Protein AF-A0A497BT08-F1 (afdb_monomer)

Foldseek 3Di:
DPVVLVCLQCVLVVQLVCCCPVVVDDNVVSVVVSLVSNLVSCCPPVVHPNVVSVVVVVVVVVVCVVVVVLQVVLVVVVVVCVVVCVVVVVLVVLCVPPVPDPVVSVCCVPVVVLVVSVVVSRHSVND

Mean predicted aligned error: 7.65 Å

Secondary structure (DSSP, 8-state):
--HHHHHHHHHHHHHHHHHHHTS---HHHHHHHHHHHHHHHHHHTS---HHHHHHHHHHHHHHHHHHHHHHHHHHHHHHHHHHTTHHHHHHHHHHTSSTT-HHHHHHIIIIIHHHHHHHTT--GGG-

Sequence (127 aa):
MNWIAVLLALLPVIVIFSLLVLRRTAADVAGAVGWVVALVVAWLYFKTPLSVALRASLSGVMASLPIALVVATSILQVTVMLETGAIARVVALIKSVAPEDRVVQILLINVGVGTLLTALGAVPVSI

Radius of gyration: 21.38 Å; Cα contacts (8 Å, |Δi|>4): 74; chains: 1; bounding box: 54×24×56 Å

Nearest PDB structures (foldseek):
  5az7-assembly1_A  TM=4.662E-01  e=9.537E+00  Escherichia coli K-12

Solvent-accessible surface area (backbone atoms only — not compar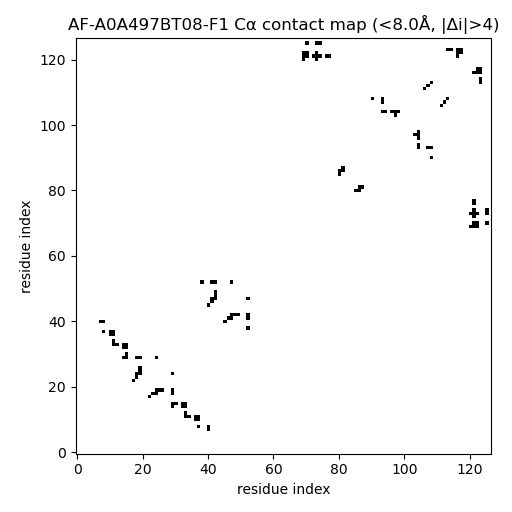able to full-atom values): 6981 Å² total; per-residue (Å²): 131,66,65,66,59,55,53,58,70,45,41,30,58,53,49,27,50,46,32,46,70,75,64,62,45,58,67,70,58,28,50,53,52,21,50,53,47,43,53,52,46,38,40,73,74,67,62,44,55,67,70,56,56,51,51,50,50,51,50,49,54,62,68,44,45,63,58,55,48,44,50,55,52,19,52,52,50,52,50,53,32,55,78,71,45,48,53,59,51,52,53,56,57,51,59,69,47,61,76,87,40,67,67,61,38,52,44,44,53,58,52,47,45,45,52,51,39,41,75,74,56,27,52,66,91,79,110

Structure (mmCIF, N/CA/C/O backbone):
data_AF-A0A497BT08-F1
#
_entry.id   AF-A0A497BT08-F1
#
loop_
_atom_site.group_PDB
_atom_site.id
_atom_site.type_symbol
_atom_site.label_atom_id
_atom_site.label_alt_id
_atom_site.label_comp_id
_atom_site.label_asym_id
_atom_site.label_entity_id
_atom_site.label_seq_id
_atom_site.pdbx_PDB_ins_code
_atom_site.Cartn_x
_atom_site.Cartn_y
_atom_site.Cartn_z
_atom_site.occupancy
_atom_site.B_iso_or_equiv
_atom_site.auth_seq_id
_atom_site.auth_comp_id
_atom_site.auth_asym_id
_atom_site.auth_atom_id
_atom_site.pdbx_PDB_model_num
ATOM 1 N N . MET A 1 1 ? 4.699 16.345 -29.099 1.00 59.19 1 MET A N 1
ATOM 2 C CA . MET A 1 1 ? 4.472 15.484 -27.918 1.00 59.19 1 MET A CA 1
ATOM 3 C C . MET A 1 1 ? 4.095 14.098 -28.427 1.00 59.19 1 MET A C 1
ATOM 5 O O . MET A 1 1 ? 3.116 14.001 -29.154 1.00 59.19 1 MET A O 1
ATOM 9 N N . ASN A 1 2 ? 4.870 13.049 -28.140 1.00 79.50 2 ASN A N 1
ATOM 10 C CA . ASN A 1 2 ? 4.530 11.700 -28.608 1.00 79.50 2 ASN A CA 1
ATOM 11 C C . ASN A 1 2 ? 3.428 11.113 -27.720 1.00 79.50 2 ASN A C 1
ATOM 13 O O . ASN A 1 2 ? 3.711 10.609 -26.637 1.00 79.50 2 ASN A O 1
ATOM 17 N N . TRP A 1 3 ? 2.180 11.163 -28.185 1.00 82.69 3 TRP A N 1
ATOM 18 C CA . TRP A 1 3 ? 1.002 10.644 -27.475 1.00 82.69 3 TRP A CA 1
ATOM 19 C C . TRP A 1 3 ? 1.145 9.176 -27.037 1.00 82.69 3 TRP A C 1
ATOM 21 O O . TRP A 1 3 ? 0.684 8.796 -25.965 1.00 82.69 3 TRP A O 1
ATOM 31 N N . ILE A 1 4 ? 1.877 8.371 -27.812 1.00 82.31 4 ILE A N 1
ATOM 32 C CA . ILE A 1 4 ? 2.208 6.975 -27.487 1.00 82.31 4 ILE A CA 1
ATOM 33 C C . ILE A 1 4 ? 3.069 6.868 -26.221 1.00 82.31 4 ILE A C 1
ATOM 35 O O . ILE A 1 4 ? 2.835 5.993 -25.395 1.00 82.31 4 ILE A O 1
ATOM 39 N N . ALA A 1 5 ? 4.022 7.782 -26.014 1.00 81.88 5 ALA A N 1
ATOM 40 C CA . ALA A 1 5 ? 4.857 7.775 -24.812 1.00 81.88 5 ALA A CA 1
ATOM 41 C C . ALA A 1 5 ? 4.042 8.096 -23.550 1.00 81.88 5 ALA A C 1
ATOM 43 O O . ALA A 1 5 ? 4.291 7.520 -22.495 1.00 81.88 5 ALA A O 1
ATOM 44 N N . VAL A 1 6 ? 3.043 8.976 -23.673 1.00 84.12 6 VAL A N 1
ATOM 45 C CA . VAL A 1 6 ? 2.127 9.318 -22.576 1.00 84.12 6 VAL A CA 1
ATOM 46 C C . VAL A 1 6 ? 1.251 8.118 -22.216 1.00 84.12 6 VAL A C 1
ATOM 48 O O . VAL A 1 6 ? 1.137 7.771 -21.043 1.00 84.12 6 VAL A O 1
ATOM 51 N N . LEU A 1 7 ? 0.688 7.438 -23.220 1.00 86.19 7 LEU A N 1
ATOM 52 C CA . LEU A 1 7 ? -0.104 6.223 -23.012 1.00 86.19 7 LEU A CA 1
ATOM 53 C C . LEU A 1 7 ? 0.714 5.105 -22.357 1.00 86.19 7 LEU A C 1
ATOM 55 O O . LEU A 1 7 ? 0.236 4.474 -21.418 1.00 86.19 7 LEU A O 1
ATOM 59 N N . LEU A 1 8 ? 1.956 4.886 -22.800 1.00 83.88 8 LEU A N 1
ATOM 60 C CA . LEU A 1 8 ? 2.834 3.880 -22.198 1.00 83.88 8 LEU A CA 1
ATOM 61 C C . LEU A 1 8 ? 3.238 4.240 -20.763 1.00 83.88 8 LEU A C 1
ATOM 63 O O . LEU A 1 8 ? 3.296 3.353 -19.917 1.00 83.88 8 LEU A O 1
ATOM 67 N N . ALA A 1 9 ? 3.468 5.520 -20.462 1.00 85.50 9 ALA A N 1
ATOM 68 C CA . ALA A 1 9 ? 3.768 5.965 -19.100 1.00 85.50 9 ALA A CA 1
ATOM 69 C C . ALA A 1 9 ? 2.583 5.767 -18.135 1.00 85.50 9 ALA A C 1
ATOM 71 O O . ALA A 1 9 ? 2.789 5.484 -16.958 1.00 85.50 9 ALA A O 1
ATOM 72 N N . LEU A 1 10 ? 1.346 5.875 -18.630 1.00 88.50 10 LEU A N 1
ATOM 73 C CA . LEU A 1 10 ? 0.121 5.652 -17.850 1.00 88.50 10 LEU A CA 1
ATOM 74 C C . LEU A 1 10 ? -0.267 4.172 -17.728 1.00 88.50 10 LEU A C 1
ATOM 76 O O . LEU A 1 10 ? -1.085 3.820 -16.879 1.00 88.50 10 LEU A O 1
ATOM 80 N N . LEU A 1 11 ? 0.317 3.298 -18.548 1.00 90.25 11 LEU A N 1
ATOM 81 C CA . LEU A 1 11 ? -0.038 1.882 -18.627 1.00 90.25 11 LEU A CA 1
ATOM 82 C C . LEU A 1 11 ? 0.020 1.159 -17.265 1.00 90.25 11 LEU A C 1
ATOM 84 O O . LEU A 1 11 ? -0.959 0.486 -16.939 1.00 90.25 11 LEU A O 1
ATOM 88 N N . PRO A 1 12 ? 1.058 1.323 -16.416 1.00 88.00 12 PRO A N 1
ATOM 89 C CA . PRO A 1 12 ? 1.091 0.687 -15.097 1.00 88.00 12 PRO A CA 1
ATOM 90 C C . PRO A 1 12 ? -0.089 1.100 -14.208 1.00 88.00 12 PRO A C 1
ATOM 92 O O . PRO A 1 12 ? -0.674 0.262 -13.527 1.00 88.00 12 PRO A O 1
ATOM 95 N N . VAL A 1 13 ? -0.484 2.377 -14.258 1.00 90.50 13 VAL A N 1
ATOM 96 C CA . VAL A 1 13 ? -1.607 2.918 -13.477 1.00 90.50 13 VAL A CA 1
ATOM 97 C C . VAL A 1 13 ? -2.930 2.331 -13.963 1.00 90.50 13 VAL A C 1
ATOM 99 O O . VAL A 1 13 ? -3.750 1.902 -13.154 1.00 90.50 13 VAL A O 1
ATOM 102 N N . ILE A 1 14 ? -3.116 2.249 -15.283 1.00 91.00 14 ILE A N 1
ATOM 103 C CA . ILE A 1 14 ? -4.306 1.645 -15.896 1.00 91.00 14 ILE A CA 1
ATOM 104 C C . ILE A 1 14 ? -4.400 0.161 -15.528 1.00 91.00 14 ILE A C 1
ATOM 106 O O . ILE A 1 14 ? -5.482 -0.317 -15.190 1.00 91.00 14 ILE A O 1
ATOM 110 N N . VAL A 1 15 ? -3.278 -0.565 -15.537 1.00 90.56 15 VAL A N 1
ATOM 111 C CA . VAL A 1 15 ? -3.236 -1.980 -15.147 1.00 90.56 15 VAL A CA 1
ATOM 112 C C . VAL A 1 15 ? -3.634 -2.150 -13.684 1.00 90.56 15 VAL A C 1
ATOM 114 O O . VAL A 1 15 ? -4.542 -2.935 -13.414 1.00 90.56 15 VAL A O 1
ATOM 117 N N . ILE A 1 16 ? -3.037 -1.387 -12.760 1.00 90.56 16 ILE A N 1
ATOM 118 C CA . ILE A 1 16 ? -3.389 -1.434 -11.331 1.00 90.56 16 ILE A CA 1
ATOM 119 C C . ILE A 1 16 ? -4.881 -1.143 -11.144 1.00 90.56 16 ILE A C 1
ATOM 121 O O . ILE A 1 16 ? -5.586 -1.922 -10.506 1.00 90.56 16 ILE A O 1
ATOM 125 N N . PHE A 1 17 ? -5.384 -0.065 -11.751 1.00 91.19 17 PHE A N 1
ATOM 126 C CA . PHE A 1 17 ? -6.793 0.313 -11.657 1.00 91.19 17 PHE A CA 1
ATOM 127 C C . PHE A 1 17 ? -7.713 -0.785 -12.199 1.00 91.19 17 PHE A C 1
ATOM 129 O O . PHE A 1 17 ? -8.697 -1.148 -11.557 1.00 91.19 17 PHE A O 1
ATOM 136 N N . SER A 1 18 ? -7.369 -1.374 -13.346 1.00 89.25 18 SER A N 1
ATOM 137 C CA . SER A 1 18 ? -8.157 -2.453 -13.938 1.00 89.25 18 SER A CA 1
ATOM 138 C C . SER A 1 18 ? -8.183 -3.709 -13.059 1.00 89.25 18 SER A C 1
ATOM 140 O O . SER A 1 18 ? -9.235 -4.332 -12.910 1.00 89.25 18 SER A O 1
ATOM 142 N N . LEU A 1 19 ? -7.063 -4.056 -12.416 1.00 88.56 19 LEU A N 1
ATOM 143 C CA . LEU A 1 19 ? -6.979 -5.197 -11.506 1.00 88.56 19 LEU A CA 1
ATOM 144 C C . LEU A 1 19 ? -7.820 -4.973 -10.245 1.00 88.56 19 LEU A C 1
ATOM 146 O O . LEU A 1 19 ? -8.574 -5.856 -9.836 1.00 88.56 19 LEU A O 1
ATOM 150 N N . LEU A 1 20 ? -7.743 -3.777 -9.663 1.00 89.19 20 LEU A N 1
ATOM 151 C CA . LEU A 1 20 ? -8.500 -3.431 -8.463 1.00 8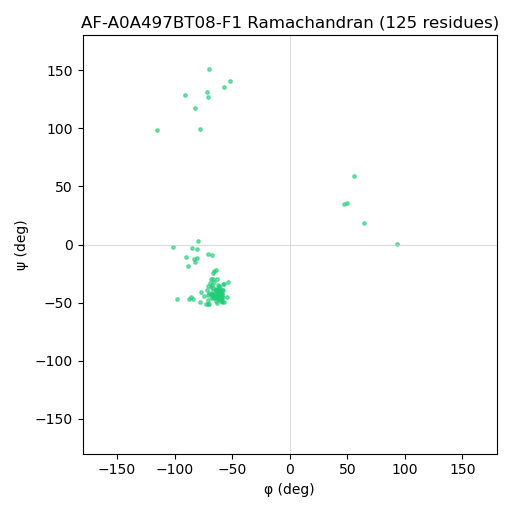9.19 20 LEU A CA 1
ATOM 152 C C . LEU A 1 20 ? -10.007 -3.357 -8.733 1.00 89.19 20 LEU A C 1
ATOM 154 O O . LEU A 1 20 ? -10.796 -3.905 -7.967 1.00 89.19 20 LEU A O 1
ATOM 158 N N . VAL A 1 21 ? -10.419 -2.718 -9.829 1.00 89.88 21 VAL A N 1
ATOM 159 C CA . VAL A 1 21 ? -11.839 -2.449 -10.100 1.00 89.88 21 VAL A CA 1
ATOM 160 C C . VAL A 1 21 ? -12.539 -3.641 -10.749 1.00 89.88 21 VAL A C 1
ATOM 162 O O . VAL A 1 21 ? -13.626 -4.018 -10.313 1.00 89.88 21 VAL A O 1
ATOM 165 N N . LEU A 1 22 ? -11.938 -4.258 -11.774 1.00 86.50 22 LEU A N 1
ATOM 166 C CA . LEU A 1 22 ? -12.592 -5.344 -12.513 1.00 86.50 22 LEU A CA 1
ATOM 167 C C . LEU A 1 22 ? -12.340 -6.699 -11.856 1.00 86.50 22 LEU A C 1
ATOM 169 O O . LEU A 1 22 ? -13.263 -7.494 -11.698 1.00 86.50 22 LEU A O 1
ATOM 173 N N . ARG A 1 23 ? -11.083 -6.983 -11.498 1.00 80.62 23 ARG A N 1
ATOM 174 C CA . ARG A 1 23 ? -10.683 -8.293 -10.962 1.00 80.62 23 ARG A CA 1
ATOM 175 C C . ARG A 1 23 ? -10.791 -8.377 -9.439 1.00 80.62 23 ARG A C 1
ATOM 177 O O . ARG A 1 23 ? -10.682 -9.485 -8.922 1.00 80.62 23 ARG A O 1
ATOM 184 N N . ARG A 1 24 ? -11.007 -7.252 -8.736 1.00 83.50 24 ARG A N 1
ATOM 185 C CA . ARG A 1 24 ? -11.059 -7.162 -7.262 1.00 83.50 24 ARG A CA 1
ATOM 186 C C . ARG A 1 24 ? -9.894 -7.901 -6.592 1.00 83.50 24 ARG A C 1
ATOM 188 O O . ARG A 1 24 ? -10.058 -8.524 -5.547 1.00 83.50 24 ARG A O 1
ATOM 195 N N . THR A 1 25 ? -8.724 -7.886 -7.230 1.00 81.19 25 THR A N 1
ATOM 196 C CA . THR A 1 25 ? -7.526 -8.545 -6.702 1.00 81.19 25 THR A CA 1
ATOM 197 C C . THR A 1 25 ? -7.016 -7.794 -5.484 1.00 81.19 25 THR A C 1
ATOM 199 O O . THR A 1 25 ? -7.155 -6.573 -5.418 1.00 81.19 25 THR A O 1
ATOM 202 N N . ALA A 1 26 ? -6.367 -8.506 -4.561 1.00 85.44 26 ALA A N 1
ATOM 203 C CA . ALA A 1 26 ? -5.684 -7.881 -3.435 1.00 85.44 26 ALA A CA 1
ATOM 204 C C . ALA A 1 26 ? -4.727 -6.775 -3.914 1.00 85.44 26 ALA A C 1
ATOM 206 O O . ALA A 1 26 ? -4.052 -6.926 -4.941 1.00 85.44 26 ALA A O 1
ATOM 207 N N . ALA A 1 27 ? -4.673 -5.674 -3.162 1.00 82.38 27 ALA A N 1
ATOM 208 C CA . ALA A 1 27 ? -3.854 -4.513 -3.497 1.00 82.38 27 ALA A CA 1
ATOM 209 C C . ALA A 1 27 ? -2.368 -4.873 -3.641 1.00 82.38 27 ALA A C 1
ATOM 211 O O . ALA A 1 27 ? -1.703 -4.362 -4.541 1.00 82.38 27 ALA A O 1
ATOM 212 N N . ASP A 1 28 ? -1.888 -5.828 -2.844 1.00 84.56 28 ASP A N 1
ATOM 213 C CA . ASP A 1 28 ? -0.510 -6.324 -2.891 1.00 84.56 28 ASP A CA 1
ATOM 214 C C . ASP A 1 28 ? -0.175 -6.952 -4.252 1.00 84.56 28 ASP A C 1
ATOM 216 O O . ASP A 1 28 ? 0.863 -6.668 -4.853 1.00 84.56 28 ASP A O 1
ATOM 220 N N . VAL A 1 29 ? -1.096 -7.762 -4.790 1.00 87.31 29 VAL A N 1
ATOM 221 C CA . VAL A 1 29 ? -0.932 -8.426 -6.092 1.00 87.31 29 VAL A CA 1
ATOM 222 C C . VAL A 1 29 ? -1.028 -7.408 -7.225 1.00 87.31 29 VAL A C 1
ATOM 224 O O . VAL A 1 29 ? -0.211 -7.429 -8.145 1.00 87.31 29 VAL A O 1
ATOM 227 N N . ALA A 1 30 ? -1.994 -6.487 -7.153 1.00 89.25 30 ALA A N 1
ATOM 228 C CA . ALA A 1 30 ? -2.146 -5.433 -8.152 1.00 89.25 30 ALA A CA 1
ATOM 229 C C . ALA A 1 30 ? -0.906 -4.525 -8.213 1.00 89.25 30 ALA A C 1
ATOM 231 O O . ALA A 1 30 ? -0.431 -4.208 -9.305 1.00 89.25 30 ALA A O 1
ATOM 232 N N . GLY A 1 31 ? -0.343 -4.169 -7.055 1.00 87.31 31 GLY A N 1
ATOM 233 C CA . GLY A 1 31 ? 0.893 -3.399 -6.943 1.00 87.31 31 GLY A CA 1
ATOM 234 C C . GLY A 1 31 ? 2.102 -4.136 -7.520 1.00 87.31 31 GLY A C 1
ATOM 235 O O . GLY A 1 31 ? 2.848 -3.552 -8.306 1.00 87.31 31 GLY A O 1
ATOM 236 N N . ALA A 1 32 ? 2.264 -5.428 -7.213 1.00 89.75 32 ALA A N 1
ATOM 237 C CA . ALA A 1 32 ? 3.350 -6.244 -7.759 1.00 89.75 32 ALA A CA 1
ATOM 238 C C . ALA A 1 32 ? 3.283 -6.343 -9.293 1.00 89.75 32 ALA A C 1
ATOM 240 O O . ALA A 1 32 ? 4.287 -6.136 -9.977 1.00 89.75 32 ALA A O 1
ATOM 241 N N . VAL A 1 33 ? 2.092 -6.591 -9.848 1.00 91.31 33 VAL A N 1
ATOM 242 C CA . VAL A 1 33 ? 1.877 -6.631 -11.303 1.00 91.31 33 VAL A CA 1
ATOM 243 C C . VAL A 1 33 ? 2.155 -5.263 -11.932 1.00 91.31 33 VAL A C 1
ATOM 245 O O . VAL A 1 33 ? 2.864 -5.184 -12.934 1.00 91.31 33 VAL A O 1
ATOM 248 N N . GLY A 1 34 ? 1.657 -4.179 -11.331 1.00 91.06 34 GLY A N 1
ATOM 249 C CA . GLY A 1 34 ? 1.912 -2.815 -11.792 1.00 91.06 34 GLY A CA 1
ATOM 250 C C . GLY A 1 34 ? 3.399 -2.454 -11.807 1.00 91.06 34 GLY A C 1
ATOM 251 O O . GLY A 1 34 ? 3.877 -1.858 -12.770 1.00 91.06 34 GLY A O 1
ATOM 252 N N . TRP A 1 35 ? 4.153 -2.872 -10.789 1.00 92.50 35 TRP A N 1
ATOM 253 C CA . TRP A 1 35 ? 5.603 -2.686 -10.726 1.00 92.50 35 TRP A CA 1
ATOM 254 C C . TRP A 1 35 ? 6.341 -3.450 -11.834 1.00 92.50 35 TRP A C 1
ATOM 256 O O . TRP A 1 35 ? 7.192 -2.868 -12.509 1.00 92.50 35 TRP A O 1
ATOM 266 N N . VAL A 1 36 ? 5.979 -4.714 -12.090 1.00 91.88 36 VAL A N 1
ATOM 267 C CA . VAL A 1 36 ? 6.555 -5.494 -13.202 1.00 91.88 36 VAL A CA 1
ATOM 268 C C . VAL A 1 36 ? 6.285 -4.807 -14.539 1.00 91.88 36 VAL A C 1
ATOM 270 O O . VAL A 1 36 ? 7.197 -4.635 -15.347 1.00 91.88 36 VAL A O 1
ATOM 273 N N . VAL A 1 37 ? 5.051 -4.355 -14.760 1.00 90.56 37 VAL A N 1
ATOM 274 C CA . VAL A 1 37 ? 4.669 -3.628 -15.976 1.00 90.56 37 VAL A CA 1
ATOM 275 C C . VAL A 1 37 ? 5.466 -2.325 -16.114 1.00 90.56 37 VAL A C 1
ATOM 277 O O . VAL A 1 37 ? 5.972 -2.036 -17.198 1.00 90.56 37 VAL A O 1
ATOM 280 N N . ALA A 1 38 ? 5.648 -1.570 -15.027 1.00 90.38 38 ALA A N 1
ATOM 281 C CA . ALA A 1 38 ? 6.456 -0.351 -15.027 1.00 90.38 38 ALA A CA 1
ATOM 282 C C . ALA A 1 38 ? 7.924 -0.624 -15.394 1.00 90.38 38 ALA A C 1
ATOM 284 O O . ALA A 1 38 ? 8.492 0.103 -16.209 1.00 90.38 38 ALA A O 1
ATOM 285 N N . LEU A 1 39 ? 8.525 -1.694 -14.861 1.00 88.62 39 LEU A N 1
ATOM 286 C CA . LEU A 1 39 ? 9.891 -2.098 -15.204 1.00 88.62 39 LEU A CA 1
ATOM 287 C C . LEU A 1 39 ? 10.033 -2.484 -16.680 1.00 88.62 39 LEU A C 1
ATOM 289 O O . LEU A 1 39 ? 10.972 -2.040 -17.343 1.00 88.62 39 LEU A O 1
ATOM 293 N N . VAL A 1 40 ? 9.096 -3.276 -17.205 1.00 87.62 40 VAL A N 1
ATOM 294 C CA . VAL A 1 40 ? 9.108 -3.720 -18.607 1.00 87.62 40 VAL A CA 1
ATOM 295 C C . VAL A 1 40 ? 8.986 -2.527 -19.556 1.00 87.62 40 VAL A C 1
ATOM 297 O O . VAL A 1 40 ? 9.753 -2.420 -20.514 1.00 87.62 40 VAL A O 1
ATOM 300 N N . VAL A 1 41 ? 8.076 -1.590 -19.272 1.00 88.38 41 VAL A N 1
ATOM 301 C CA . VAL A 1 41 ? 7.891 -0.378 -20.085 1.00 88.38 41 VAL A CA 1
ATOM 302 C C . VAL A 1 41 ? 9.120 0.537 -20.011 1.00 88.38 41 VAL A C 1
ATOM 304 O O . VAL A 1 41 ? 9.584 1.030 -21.044 1.00 88.38 41 VAL A O 1
ATOM 307 N N . ALA A 1 42 ? 9.687 0.738 -18.817 1.00 86.69 42 ALA A N 1
ATOM 308 C CA . ALA A 1 42 ? 10.875 1.571 -18.626 1.00 86.69 42 ALA A CA 1
ATOM 309 C C . ALA A 1 42 ? 12.103 1.019 -19.369 1.00 86.69 42 ALA A C 1
ATOM 311 O O . ALA A 1 42 ? 12.882 1.784 -19.947 1.00 86.69 42 ALA A O 1
ATOM 312 N N . TRP A 1 43 ? 12.267 -0.305 -19.386 1.00 85.06 43 TRP A N 1
ATOM 313 C CA . TRP A 1 43 ? 13.398 -0.952 -20.041 1.00 85.06 43 TRP A CA 1
ATOM 314 C C . TRP A 1 43 ? 13.241 -1.023 -21.565 1.00 85.06 43 TRP A C 1
ATOM 316 O O . TRP A 1 43 ? 14.148 -0.610 -22.286 1.00 85.06 43 TRP A O 1
ATOM 326 N N . LEU A 1 44 ? 12.094 -1.492 -22.070 1.00 81.62 44 LEU A N 1
ATOM 327 C CA . LEU A 1 44 ? 11.904 -1.737 -23.505 1.00 81.62 44 LEU A CA 1
ATOM 328 C C . LEU A 1 44 ? 11.654 -0.458 -24.311 1.00 81.62 44 LEU A C 1
ATOM 330 O O . LEU A 1 44 ? 12.193 -0.316 -25.408 1.00 81.62 44 LEU A O 1
ATOM 334 N N . TYR A 1 45 ? 10.850 0.474 -23.789 1.00 82.12 45 TYR A N 1
ATOM 335 C CA . TYR A 1 45 ? 10.425 1.655 -24.546 1.00 82.12 45 TYR A CA 1
ATOM 336 C C . TYR A 1 45 ? 11.264 2.893 -24.227 1.00 82.12 45 TYR A C 1
ATOM 338 O O . TYR A 1 45 ? 11.751 3.568 -25.132 1.00 82.12 45 TYR A O 1
ATOM 346 N N . PHE A 1 46 ? 11.488 3.168 -22.940 1.00 82.00 46 PHE A N 1
ATOM 347 C CA . PHE A 1 46 ? 12.285 4.321 -22.506 1.00 82.00 46 PHE A CA 1
ATOM 348 C C . PHE A 1 46 ? 13.795 4.044 -22.483 1.00 82.00 46 PHE A C 1
ATOM 350 O O . PHE A 1 46 ? 14.570 4.953 -22.195 1.00 82.00 46 PHE A O 1
ATOM 357 N N . LYS A 1 47 ? 14.220 2.807 -22.790 1.00 83.56 47 LYS A N 1
ATOM 358 C CA . LYS A 1 47 ? 15.627 2.367 -22.796 1.00 83.56 47 LYS A CA 1
ATOM 359 C C . LYS A 1 47 ? 16.378 2.739 -21.514 1.00 83.56 47 LYS A C 1
ATOM 361 O O . LYS A 1 47 ? 17.563 3.071 -21.543 1.00 83.56 47 LYS A O 1
ATOM 366 N N . THR A 1 48 ? 15.687 2.690 -20.377 1.00 84.06 48 THR A N 1
ATOM 367 C CA . THR A 1 48 ? 16.297 2.998 -19.084 1.00 84.06 48 THR A CA 1
ATOM 368 C C . THR A 1 48 ? 17.238 1.855 -18.692 1.00 84.06 48 THR A C 1
ATOM 370 O O . THR A 1 48 ? 16.826 0.693 -18.758 1.00 84.06 48 THR A O 1
ATOM 373 N N . PRO A 1 49 ? 18.490 2.133 -18.277 1.00 87.69 49 PRO A N 1
ATOM 374 C CA . PRO A 1 49 ? 19.406 1.089 -17.835 1.00 87.69 49 PRO A CA 1
ATOM 375 C C . PRO A 1 49 ? 18.806 0.294 -16.674 1.00 87.69 49 PRO A C 1
ATOM 377 O O . PRO A 1 49 ? 18.299 0.877 -15.712 1.00 87.69 49 PRO A O 1
ATOM 380 N N . LEU A 1 50 ? 18.918 -1.036 -16.728 1.00 84.81 50 LEU A N 1
ATOM 381 C CA . LEU A 1 50 ? 18.360 -1.923 -15.700 1.00 84.81 50 LEU A CA 1
ATOM 382 C C . LEU A 1 50 ? 18.902 -1.585 -14.298 1.00 84.81 50 LEU A C 1
ATOM 384 O O . LEU A 1 50 ? 18.178 -1.650 -13.309 1.00 84.81 50 LEU A O 1
ATOM 388 N N . SER A 1 51 ? 20.161 -1.143 -14.222 1.00 86.75 51 SER A N 1
ATOM 389 C CA . SER A 1 51 ? 20.800 -0.683 -12.985 1.00 86.75 51 SER A CA 1
ATOM 390 C C . SER A 1 51 ? 20.086 0.516 -12.355 1.00 86.75 51 SER A C 1
ATOM 392 O O . SER A 1 51 ? 19.972 0.581 -11.134 1.00 86.75 51 SER A O 1
ATOM 394 N N . VAL A 1 52 ? 19.574 1.447 -13.163 1.00 88.94 52 VAL A N 1
ATOM 395 C CA . VAL A 1 52 ? 18.815 2.613 -12.690 1.00 88.94 52 VAL A CA 1
ATOM 396 C C . VAL A 1 52 ? 17.420 2.188 -12.246 1.00 88.94 52 VAL A C 1
ATOM 398 O O . VAL A 1 52 ? 16.991 2.568 -11.161 1.00 88.94 52 VAL A O 1
ATOM 401 N N . ALA A 1 53 ? 16.742 1.345 -13.028 1.00 87.88 53 ALA A N 1
ATOM 402 C CA . ALA A 1 53 ? 15.398 0.863 -12.709 1.00 87.88 53 ALA A CA 1
ATOM 403 C C . ALA A 1 53 ? 15.355 0.039 -11.403 1.00 87.88 53 ALA A C 1
ATOM 405 O O . ALA A 1 53 ? 14.457 0.210 -10.573 1.00 87.88 53 ALA A O 1
ATOM 406 N N . LEU A 1 54 ? 16.364 -0.808 -11.175 1.00 88.19 54 LEU A N 1
ATOM 407 C CA . LEU A 1 54 ? 16.502 -1.581 -9.938 1.00 88.19 54 LEU A CA 1
ATOM 408 C C . LEU A 1 54 ? 16.868 -0.697 -8.740 1.00 88.19 54 LEU A C 1
ATOM 410 O O . LEU A 1 54 ? 16.283 -0.859 -7.672 1.00 88.19 54 LEU A O 1
ATOM 414 N N . ARG A 1 55 ? 17.778 0.274 -8.905 1.00 90.75 55 ARG A N 1
ATOM 415 C CA . ARG A 1 55 ? 18.100 1.247 -7.843 1.00 90.75 55 ARG A CA 1
ATOM 416 C C . ARG A 1 55 ? 16.889 2.100 -7.471 1.00 90.75 55 ARG A C 1
ATOM 418 O O . ARG A 1 55 ? 16.651 2.317 -6.287 1.00 90.75 55 ARG A O 1
ATOM 425 N N . ALA A 1 56 ? 16.104 2.527 -8.458 1.00 90.19 56 ALA A N 1
ATOM 426 C CA . ALA A 1 56 ? 14.854 3.244 -8.234 1.00 90.19 56 ALA A CA 1
ATOM 427 C C . ALA A 1 56 ? 13.851 2.372 -7.464 1.00 90.19 56 ALA A C 1
ATOM 429 O O . ALA A 1 56 ? 13.288 2.820 -6.469 1.00 90.19 56 ALA A O 1
ATOM 430 N N . SER A 1 57 ? 13.705 1.100 -7.845 1.00 90.00 57 SER A N 1
ATOM 431 C CA . SER A 1 57 ? 12.854 0.150 -7.115 1.00 90.00 57 SER A CA 1
ATOM 432 C C . SER A 1 57 ? 13.311 -0.023 -5.663 1.00 90.00 57 SER A C 1
ATOM 434 O O . SER A 1 57 ? 12.495 0.060 -4.751 1.00 90.00 57 SER A O 1
ATOM 436 N N . LEU A 1 58 ? 14.619 -0.169 -5.427 1.00 91.50 58 LEU A N 1
ATOM 437 C CA . LEU A 1 58 ? 15.180 -0.278 -4.080 1.00 91.50 58 LEU A CA 1
ATOM 438 C C . LEU A 1 58 ? 14.935 0.993 -3.255 1.00 91.50 58 LEU A C 1
ATOM 440 O O . LEU A 1 58 ? 14.543 0.903 -2.094 1.00 91.50 58 LEU A O 1
ATOM 444 N N . SER A 1 59 ? 15.104 2.175 -3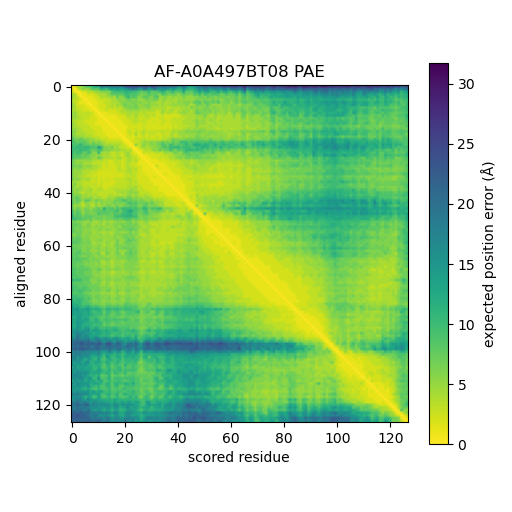.857 1.00 90.44 59 SER A N 1
ATOM 445 C CA . SER A 1 59 ? 14.769 3.440 -3.196 1.00 90.44 59 SER A CA 1
ATOM 446 C C . SER A 1 59 ? 13.280 3.539 -2.859 1.00 90.44 59 SER A C 1
AT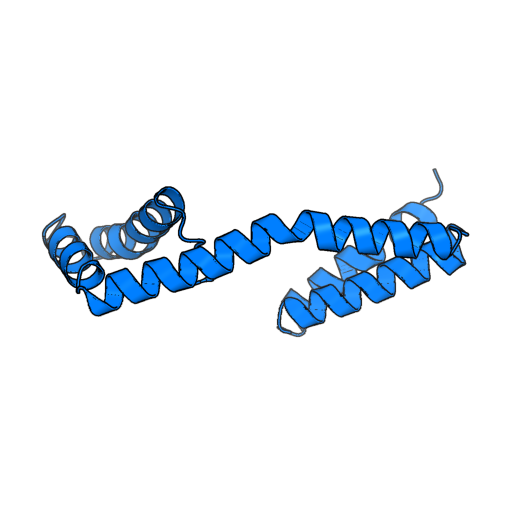OM 448 O O . SER A 1 59 ? 12.940 4.037 -1.792 1.00 90.44 59 SER A O 1
ATOM 450 N N . GLY A 1 60 ? 12.403 2.990 -3.707 1.00 89.81 60 GLY A N 1
ATOM 451 C CA . GLY A 1 60 ? 10.970 2.887 -3.440 1.00 89.81 60 GLY A CA 1
ATOM 452 C C . GLY A 1 60 ? 10.664 1.992 -2.239 1.00 89.81 60 GLY A C 1
ATOM 453 O O . GLY A 1 60 ? 9.893 2.385 -1.368 1.00 89.81 60 GLY A O 1
ATOM 454 N N . VAL A 1 61 ? 11.325 0.833 -2.134 1.00 90.19 61 VAL A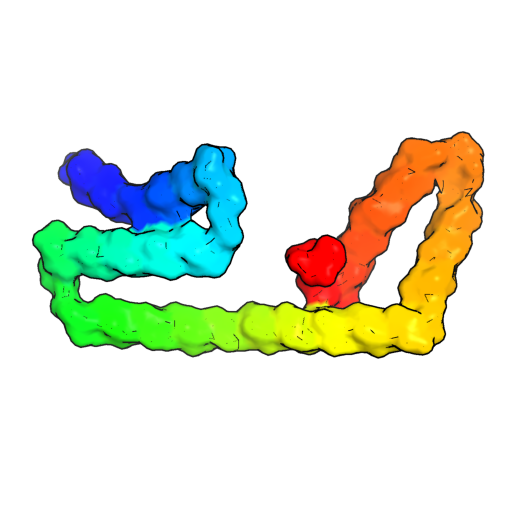 N 1
ATOM 455 C CA . VAL A 1 61 ? 11.194 -0.057 -0.967 1.00 90.19 61 VAL A CA 1
ATOM 456 C C . VAL A 1 61 ? 11.622 0.666 0.311 1.00 90.19 61 VAL A C 1
ATOM 458 O O . VAL A 1 61 ? 10.877 0.670 1.289 1.00 90.19 61 VAL A O 1
ATOM 461 N N . MET A 1 62 ? 12.768 1.349 0.298 1.00 92.31 62 MET A N 1
ATOM 462 C CA . MET A 1 62 ? 13.230 2.119 1.460 1.00 92.31 62 MET A CA 1
ATOM 463 C C . MET A 1 62 ? 12.283 3.275 1.802 1.00 92.31 62 MET A C 1
ATOM 465 O O . MET A 1 62 ? 11.994 3.507 2.972 1.00 92.31 62 MET A O 1
ATOM 469 N N . ALA A 1 63 ? 11.739 3.959 0.794 1.00 90.62 63 ALA A N 1
ATOM 470 C CA . ALA A 1 63 ? 10.755 5.021 0.984 1.00 90.62 63 ALA A CA 1
ATOM 471 C C . ALA A 1 63 ? 9.414 4.508 1.541 1.00 90.62 63 ALA A C 1
ATOM 473 O O . ALA A 1 63 ? 8.693 5.270 2.180 1.00 90.62 63 ALA A O 1
ATOM 474 N N . SER A 1 64 ? 9.081 3.229 1.336 1.00 88.81 64 SER A N 1
ATOM 475 C CA . SER A 1 64 ? 7.869 2.599 1.880 1.00 88.81 64 SER A CA 1
ATOM 476 C C . SER A 1 64 ? 8.014 2.114 3.327 1.00 88.81 64 SER A C 1
ATOM 478 O O . SER A 1 64 ? 7.015 1.827 3.985 1.00 88.81 64 SER A O 1
ATOM 480 N N . LEU A 1 65 ? 9.241 2.060 3.855 1.00 91.19 65 LEU A N 1
ATOM 481 C CA . LEU A 1 65 ? 9.521 1.568 5.204 1.00 91.19 65 LEU A CA 1
ATOM 482 C C . LEU A 1 65 ? 8.780 2.346 6.312 1.00 91.19 65 LEU A C 1
ATOM 484 O O . LEU A 1 65 ? 8.214 1.695 7.191 1.00 91.19 65 LEU A O 1
ATOM 488 N N . PRO A 1 66 ? 8.680 3.692 6.275 1.00 87.69 66 PRO A N 1
ATOM 489 C CA . PRO A 1 66 ? 7.851 4.436 7.222 1.00 87.69 66 PRO A CA 1
ATOM 490 C C . PRO A 1 66 ? 6.379 4.011 7.189 1.00 87.69 66 PRO A C 1
ATOM 492 O O . PRO A 1 66 ? 5.762 3.882 8.239 1.00 87.69 66 PRO A O 1
ATOM 495 N N . ILE A 1 67 ? 5.820 3.737 6.004 1.00 87.62 67 ILE A N 1
ATOM 496 C CA . ILE A 1 67 ? 4.421 3.304 5.860 1.00 87.62 67 ILE A CA 1
ATOM 497 C C . ILE A 1 67 ? 4.235 1.924 6.499 1.00 87.62 67 ILE A C 1
ATOM 499 O O . ILE A 1 67 ? 3.304 1.729 7.278 1.00 87.62 67 ILE A O 1
ATOM 503 N N . ALA A 1 68 ? 5.149 0.988 6.227 1.00 88.56 68 ALA A N 1
ATOM 504 C CA . ALA A 1 68 ? 5.119 -0.344 6.826 1.00 88.56 68 ALA A CA 1
ATOM 505 C C . ALA A 1 68 ? 5.208 -0.287 8.362 1.00 88.56 68 ALA A C 1
ATOM 507 O O . ALA A 1 68 ? 4.455 -0.978 9.048 1.00 88.56 68 ALA A O 1
ATOM 508 N N . LEU A 1 69 ? 6.080 0.573 8.903 1.00 89.81 69 LEU A N 1
ATOM 509 C CA . LEU A 1 69 ? 6.202 0.787 10.345 1.00 89.81 69 LEU A CA 1
ATOM 510 C C . LEU A 1 69 ? 4.912 1.333 10.952 1.00 89.81 69 LEU A C 1
ATOM 512 O O . LEU A 1 69 ? 4.458 0.795 11.955 1.00 89.81 69 LEU A O 1
ATOM 516 N N . VAL A 1 70 ? 4.302 2.350 10.338 1.00 88.62 70 VAL A N 1
ATOM 517 C CA . VAL A 1 70 ? 3.053 2.944 10.839 1.00 88.62 70 VAL A CA 1
ATOM 518 C C . VAL A 1 70 ? 1.916 1.918 10.844 1.00 88.62 70 VAL A C 1
ATOM 520 O O . VAL A 1 70 ? 1.152 1.862 11.805 1.00 88.62 70 VAL A O 1
ATOM 523 N N . VAL A 1 71 ? 1.807 1.067 9.819 1.00 87.69 71 VAL A N 1
ATOM 524 C CA . VAL A 1 71 ? 0.803 -0.011 9.797 1.00 87.69 71 VAL A CA 1
ATOM 525 C C . VAL A 1 71 ? 1.082 -1.037 10.899 1.00 87.69 71 VAL A C 1
ATOM 527 O O . VAL A 1 71 ? 0.166 -1.406 11.633 1.00 87.69 71 VAL A O 1
ATOM 530 N N . ALA A 1 72 ? 2.338 -1.456 11.076 1.00 89.12 72 ALA A N 1
ATOM 531 C CA . ALA A 1 72 ? 2.712 -2.406 12.122 1.00 89.12 72 ALA A CA 1
ATOM 532 C C . ALA A 1 72 ? 2.423 -1.864 13.534 1.00 89.12 72 ALA A C 1
ATOM 534 O O . ALA A 1 72 ? 1.836 -2.566 14.360 1.00 89.12 72 ALA A O 1
ATOM 535 N N . THR A 1 73 ? 2.784 -0.608 13.815 1.00 89.50 73 THR A N 1
ATOM 536 C CA . THR A 1 73 ? 2.500 0.025 15.110 1.00 89.50 73 THR A CA 1
ATOM 537 C C . THR A 1 73 ? 1.011 0.295 15.310 1.00 89.50 73 THR A C 1
ATOM 539 O O . THR A 1 73 ? 0.533 0.150 16.432 1.00 89.50 73 THR A O 1
ATOM 542 N N . SER A 1 74 ? 0.258 0.606 14.249 1.00 87.38 74 SER A N 1
ATOM 543 C CA . SER A 1 74 ? -1.205 0.753 14.310 1.00 87.38 74 SER A CA 1
ATOM 544 C C . SER A 1 74 ? -1.886 -0.541 14.734 1.00 87.38 74 SER A C 1
ATOM 546 O O . SER A 1 74 ? -2.729 -0.529 15.626 1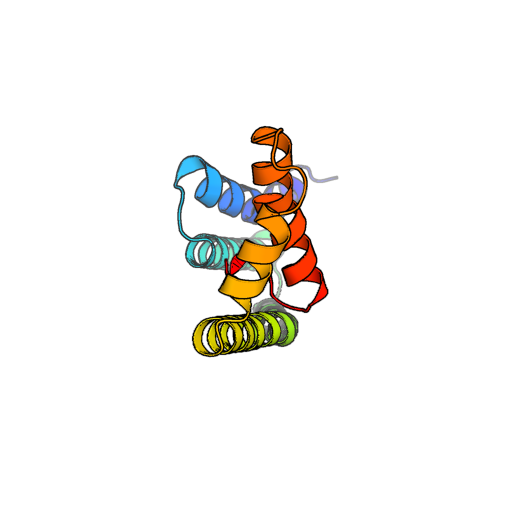.00 87.38 74 SER A O 1
ATOM 548 N N . ILE A 1 75 ? -1.495 -1.672 14.137 1.00 89.19 75 ILE A N 1
ATOM 549 C CA . ILE A 1 75 ? -2.047 -2.986 14.493 1.00 89.19 75 ILE A CA 1
ATOM 550 C C . ILE A 1 75 ? -1.743 -3.302 15.962 1.00 89.19 75 ILE A C 1
ATOM 552 O O . ILE A 1 75 ? -2.633 -3.734 16.699 1.00 89.19 75 ILE A O 1
ATOM 556 N N . LEU A 1 76 ? -0.514 -3.033 16.417 1.00 89.62 76 LEU A N 1
ATOM 557 C CA . LEU A 1 76 ? -0.136 -3.191 17.822 1.00 89.62 76 LEU A CA 1
ATOM 558 C C . LEU A 1 76 ? -1.004 -2.316 18.743 1.00 89.62 76 LEU A C 1
ATOM 560 O O . LEU A 1 76 ? -1.555 -2.813 19.723 1.00 89.62 76 LEU A O 1
ATOM 564 N N . GLN A 1 77 ? -1.156 -1.031 18.418 1.00 87.31 77 GLN A N 1
ATOM 565 C CA . GLN A 1 77 ? -1.968 -0.080 19.177 1.00 87.31 77 GLN A CA 1
ATOM 566 C C . GLN A 1 77 ? -3.429 -0.532 19.275 1.00 87.31 77 GLN A C 1
ATOM 568 O O . GLN A 1 77 ? -3.980 -0.572 20.375 1.00 87.31 77 GLN A O 1
ATOM 573 N N . VAL A 1 78 ? -4.046 -0.914 18.153 1.00 85.12 78 VAL A N 1
ATOM 574 C CA . VAL A 1 78 ? -5.430 -1.409 18.118 1.00 85.12 78 VAL A CA 1
ATOM 575 C C . VAL A 1 78 ? -5.568 -2.666 18.973 1.00 85.12 78 VAL A C 1
ATOM 577 O O . VAL A 1 78 ? -6.490 -2.750 19.781 1.00 85.12 78 VAL A O 1
ATOM 580 N N . THR A 1 79 ? -4.618 -3.599 18.882 1.00 88.31 79 THR A N 1
ATOM 581 C CA . THR A 1 79 ? -4.616 -4.828 19.692 1.00 88.31 79 THR A CA 1
ATOM 582 C C . THR A 1 79 ? -4.566 -4.513 21.190 1.00 88.31 79 THR A C 1
ATOM 584 O O . THR A 1 79 ? -5.384 -5.017 21.956 1.00 88.31 79 THR A O 1
ATOM 587 N N . VAL A 1 80 ? -3.683 -3.606 21.620 1.00 90.75 80 VAL A N 1
ATOM 588 C CA . VAL A 1 80 ? -3.604 -3.164 23.026 1.00 90.75 80 VAL A CA 1
ATOM 589 C C . VAL A 1 80 ? -4.906 -2.488 23.478 1.00 90.75 80 VAL A C 1
ATOM 591 O O . VAL A 1 80 ? -5.378 -2.707 24.596 1.00 90.75 80 VAL A O 1
ATOM 594 N N . MET A 1 81 ? -5.527 -1.677 22.621 1.00 88.06 81 MET A N 1
ATOM 595 C CA . MET A 1 81 ? -6.805 -1.028 22.927 1.00 88.06 81 MET A CA 1
ATOM 596 C C . MET A 1 81 ? -7.980 -2.016 23.012 1.00 88.06 81 MET A C 1
ATOM 598 O O . MET A 1 81 ? -8.930 -1.762 23.763 1.00 88.06 81 MET A O 1
ATOM 602 N N . LEU A 1 82 ? -7.928 -3.124 22.265 1.00 87.00 82 LEU A N 1
ATOM 603 C CA . LEU A 1 82 ? -8.896 -4.218 22.355 1.00 87.00 82 LEU A CA 1
ATOM 604 C C . LEU A 1 82 ? -8.738 -4.974 23.681 1.00 87.00 82 LEU A C 1
ATOM 606 O O . LEU A 1 82 ? -9.709 -5.078 24.427 1.00 87.00 82 LEU A O 1
ATOM 610 N N . GLU A 1 83 ? -7.519 -5.403 24.018 1.00 91.31 83 GLU A N 1
ATOM 611 C CA . GLU A 1 83 ? -7.207 -6.150 25.252 1.00 91.31 83 GLU A CA 1
ATOM 612 C C . GLU A 1 83 ? -7.521 -5.352 26.531 1.00 91.31 83 GLU A C 1
ATOM 614 O O . GLU A 1 83 ? -8.012 -5.887 27.522 1.00 91.31 83 GLU A O 1
ATOM 619 N N . THR A 1 84 ? -7.307 -4.033 26.518 1.00 92.31 84 THR A N 1
ATOM 620 C CA . THR A 1 84 ? -7.621 -3.147 27.661 1.00 92.31 84 THR A CA 1
ATOM 621 C C . THR A 1 84 ? -9.105 -2.754 27.758 1.00 92.31 84 THR A C 1
ATOM 623 O O . THR A 1 84 ? -9.513 -2.031 28.681 1.00 92.31 84 THR A O 1
ATOM 626 N N . GLY A 1 85 ? -9.931 -3.169 26.791 1.00 87.94 85 GLY A N 1
ATOM 627 C CA . GLY A 1 85 ? -11.339 -2.780 26.688 1.00 87.94 85 GLY A CA 1
ATOM 628 C C . GLY A 1 85 ? -11.552 -1.281 26.433 1.00 87.94 85 GLY A C 1
ATOM 629 O O . GLY A 1 85 ? -12.640 -0.755 26.685 1.00 87.94 85 GLY A O 1
ATOM 630 N N . ALA A 1 86 ? -10.525 -0.563 25.967 1.00 85.19 86 ALA A N 1
ATOM 631 C CA . ALA A 1 86 ? -10.602 0.868 25.681 1.00 85.19 86 ALA A CA 1
ATOM 632 C C . ALA A 1 86 ? -11.548 1.152 24.504 1.00 85.19 86 ALA A C 1
ATOM 634 O O . ALA A 1 86 ? -12.366 2.068 24.585 1.00 85.19 86 ALA A O 1
ATOM 635 N N . ILE A 1 87 ? -11.517 0.317 23.457 1.00 82.12 87 ILE A N 1
ATOM 636 C CA . ILE A 1 87 ? -12.436 0.430 22.311 1.00 82.12 87 ILE A CA 1
ATOM 637 C C . ILE A 1 87 ? -13.896 0.280 22.758 1.00 82.12 87 ILE A C 1
ATOM 639 O O . ILE A 1 87 ? -14.741 1.088 22.377 1.00 82.12 87 ILE A O 1
ATOM 643 N N . ALA A 1 88 ? -1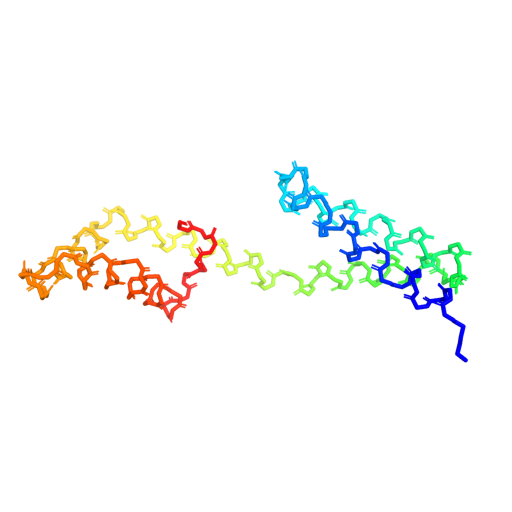4.195 -0.684 23.635 1.00 82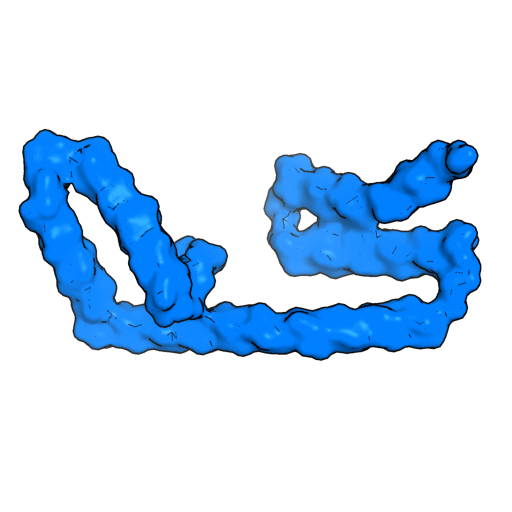.38 88 ALA A N 1
ATOM 644 C CA . ALA A 1 88 ? -15.548 -0.877 24.159 1.00 82.38 88 ALA A CA 1
ATOM 645 C C . ALA A 1 88 ? -16.048 0.345 24.952 1.00 82.38 88 ALA A C 1
ATOM 647 O O . ALA A 1 88 ? -17.203 0.748 24.802 1.00 82.38 88 ALA A O 1
ATOM 648 N N . ARG A 1 89 ? -15.171 0.978 25.745 1.00 84.69 89 ARG A N 1
ATOM 649 C CA . ARG A 1 89 ? -15.483 2.221 26.470 1.00 84.69 89 ARG A CA 1
ATOM 650 C C . ARG A 1 89 ? -15.765 3.393 25.531 1.00 84.69 89 ARG A C 1
ATOM 652 O O . ARG A 1 89 ? -16.742 4.104 25.749 1.00 84.69 89 ARG A O 1
ATOM 659 N N . VAL A 1 90 ? -14.969 3.569 24.475 1.00 81.62 90 VAL A N 1
ATOM 660 C CA . VAL A 1 90 ? -15.197 4.617 23.462 1.00 81.62 90 VAL A CA 1
ATOM 661 C C . VAL A 1 90 ? -16.537 4.405 22.756 1.00 81.62 90 VAL A C 1
ATOM 663 O O . VAL A 1 90 ? -17.325 5.339 22.642 1.00 81.62 90 VAL A O 1
ATOM 666 N N . VAL A 1 91 ? -16.851 3.169 22.355 1.00 77.62 91 VAL A N 1
ATOM 667 C CA . VAL A 1 91 ? -18.139 2.844 21.722 1.00 77.62 91 VAL A CA 1
ATOM 668 C C . VAL A 1 91 ? -19.314 3.102 22.671 1.00 77.62 91 VAL A C 1
ATOM 670 O O . VAL A 1 91 ? -20.331 3.642 22.241 1.00 77.62 91 VAL A O 1
ATOM 673 N N . ALA A 1 92 ? -19.195 2.753 23.955 1.00 83.75 92 ALA A N 1
ATOM 674 C CA . ALA A 1 92 ? -20.234 3.026 24.949 1.00 83.75 92 ALA A CA 1
ATOM 675 C C . ALA A 1 92 ? -20.464 4.533 25.158 1.00 83.75 92 ALA A C 1
ATOM 677 O O . ALA A 1 92 ? -21.611 4.968 25.236 1.00 83.75 92 ALA A O 1
ATOM 678 N N . LEU A 1 93 ? -19.389 5.329 25.190 1.00 82.94 93 LEU A N 1
ATOM 679 C CA . LEU A 1 93 ? -19.457 6.785 25.327 1.00 82.94 93 LEU A CA 1
ATOM 680 C C . LEU A 1 93 ? -20.050 7.457 24.084 1.00 82.94 93 LEU A C 1
ATOM 682 O O . LEU A 1 93 ? -20.809 8.406 24.201 1.00 82.94 93 LEU A O 1
ATOM 686 N N . ILE A 1 94 ? -19.768 6.953 22.885 1.00 76.56 94 ILE A N 1
ATOM 687 C CA . ILE A 1 94 ? -20.373 7.492 21.660 1.00 76.56 94 ILE A CA 1
ATOM 688 C C . ILE A 1 94 ? -21.855 7.129 21.580 1.00 76.56 94 ILE A C 1
ATOM 690 O O . ILE A 1 94 ? -22.664 7.943 21.146 1.00 76.56 94 ILE A O 1
ATOM 694 N N . LYS A 1 95 ? -22.244 5.938 22.047 1.00 74.56 95 LYS A N 1
ATOM 695 C CA . LYS A 1 95 ? -23.655 5.534 22.088 1.00 74.56 95 LYS A CA 1
ATOM 696 C C . LYS A 1 95 ? -24.513 6.398 23.016 1.00 74.56 95 LYS A C 1
ATOM 698 O O . LYS A 1 95 ? -25.723 6.438 22.812 1.00 74.56 95 LYS A O 1
ATOM 703 N N . SER A 1 96 ? -23.929 7.086 24.000 1.00 79.81 96 SER A N 1
ATOM 704 C CA . SER A 1 96 ? -24.670 8.043 24.832 1.00 79.81 96 SER A CA 1
ATOM 705 C C . SER A 1 96 ? -24.859 9.412 24.166 1.00 79.81 96 SER A C 1
ATOM 707 O O . SER A 1 96 ? -25.666 10.210 24.642 1.00 79.81 96 SER A O 1
ATOM 709 N N . VAL A 1 97 ? -24.169 9.685 23.053 1.00 75.88 97 VAL A N 1
ATOM 710 C CA . VAL A 1 97 ? -24.312 10.914 22.266 1.00 75.88 97 VAL A CA 1
ATOM 711 C C . VAL A 1 97 ? -25.370 10.704 21.178 1.00 75.88 97 VAL A C 1
ATOM 713 O O . VAL A 1 97 ? -25.304 9.740 20.421 1.00 75.88 97 VAL A O 1
ATOM 716 N N . ALA A 1 98 ? -26.338 11.626 21.096 1.00 68.19 98 ALA A N 1
ATOM 717 C CA . ALA A 1 98 ? -27.461 11.602 20.146 1.00 68.19 98 ALA A CA 1
ATOM 718 C C . ALA A 1 98 ? -28.320 10.309 20.189 1.00 68.19 98 ALA A C 1
ATOM 720 O O . ALA A 1 98 ? -28.458 9.622 19.177 1.00 68.19 98 ALA A O 1
ATOM 721 N N . PRO A 1 99 ? -28.931 9.967 21.342 1.00 69.25 99 PRO A N 1
ATOM 722 C CA . PRO A 1 99 ? -29.666 8.710 21.523 1.00 69.25 99 PRO A CA 1
ATOM 723 C C . PRO A 1 99 ? -30.933 8.575 20.661 1.00 69.25 99 PRO A C 1
ATOM 725 O O . PRO A 1 99 ? -31.366 7.453 20.408 1.00 69.25 99 PRO A O 1
ATOM 728 N N . GLU A 1 100 ? -31.528 9.683 20.210 1.00 79.25 100 GLU A N 1
ATOM 729 C CA . GLU A 1 100 ? -32.776 9.662 19.429 1.00 79.25 100 GLU A CA 1
ATOM 730 C C . GLU A 1 100 ? -32.557 9.528 17.914 1.00 79.25 100 GLU A C 1
ATOM 732 O O . GLU A 1 100 ? -33.471 9.109 17.204 1.00 79.25 100 GLU A O 1
ATOM 737 N N . ASP A 1 101 ? -31.352 9.818 17.405 1.00 84.62 101 ASP A N 1
ATOM 738 C CA . ASP A 1 101 ? -31.067 9.793 15.968 1.0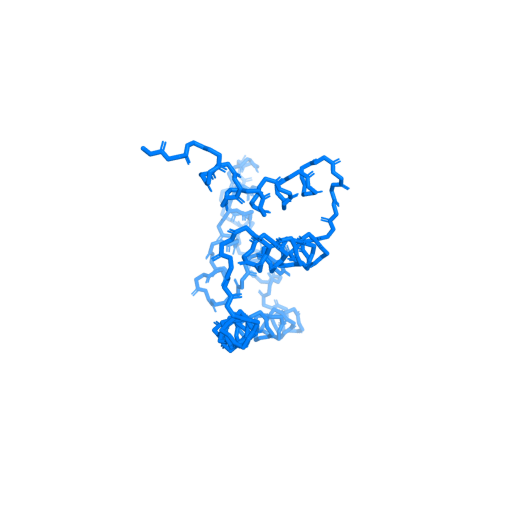0 84.62 101 ASP A CA 1
ATOM 739 C C . ASP A 1 101 ? -30.041 8.712 15.607 1.00 84.62 101 ASP A C 1
ATOM 741 O O . ASP A 1 101 ? -28.819 8.873 15.700 1.00 84.62 101 ASP A O 1
ATOM 745 N N . ARG A 1 102 ? -30.567 7.579 15.134 1.00 80.69 102 ARG A N 1
ATOM 746 C CA . ARG A 1 102 ? -29.777 6.408 14.741 1.00 80.69 102 ARG A CA 1
ATOM 747 C C . ARG A 1 102 ? -28.846 6.692 13.560 1.00 80.69 102 ARG A C 1
ATOM 749 O O . ARG A 1 102 ? -27.796 6.059 13.465 1.00 80.69 102 ARG A O 1
ATOM 756 N N . VAL A 1 103 ? -29.207 7.615 12.663 1.00 85.69 103 VAL A N 1
ATOM 757 C CA . VAL A 1 103 ? -28.379 7.965 11.498 1.00 85.69 103 VAL A CA 1
ATOM 758 C C . VAL A 1 103 ? -27.149 8.731 11.965 1.00 85.69 103 VAL A C 1
ATOM 760 O O . VAL A 1 103 ? -26.028 8.361 11.613 1.00 85.69 103 VAL A O 1
ATOM 763 N N . VAL A 1 104 ? -27.346 9.735 12.823 1.00 83.88 104 VAL A N 1
ATOM 764 C CA . VAL A 1 104 ? -26.251 10.506 13.429 1.00 83.88 104 VAL A CA 1
ATOM 765 C C . VAL A 1 104 ? -25.342 9.599 14.257 1.00 83.88 104 VAL A C 1
ATOM 767 O O . VAL A 1 104 ? -24.121 9.707 14.170 1.00 83.88 104 VAL A O 1
ATOM 770 N N . GLN A 1 105 ? -25.911 8.642 14.992 1.00 81.69 105 GLN A N 1
ATOM 771 C CA . GLN A 1 105 ? -25.148 7.693 15.799 1.00 81.69 105 GLN A CA 1
ATOM 772 C C . GLN A 1 105 ? -24.274 6.757 14.946 1.00 81.69 105 GLN A C 1
ATOM 774 O O . GLN A 1 105 ? -23.098 6.558 15.251 1.00 81.69 105 GLN A O 1
ATOM 779 N N . ILE A 1 106 ? -24.806 6.217 13.842 1.00 82.38 106 ILE A N 1
ATOM 780 C CA . ILE A 1 106 ? -24.023 5.406 12.893 1.00 82.38 106 ILE A CA 1
ATOM 781 C C . ILE A 1 106 ? -22.913 6.248 12.255 1.00 82.38 106 ILE A C 1
ATOM 783 O O . ILE A 1 106 ? -21.799 5.755 12.082 1.00 82.38 106 ILE A O 1
ATOM 787 N N . LEU A 1 107 ? -23.188 7.515 11.933 1.00 86.88 107 LEU A N 1
ATOM 788 C CA . LEU A 1 107 ? -22.202 8.419 11.347 1.00 86.88 107 LEU A CA 1
ATOM 789 C C . LEU A 1 107 ? -21.079 8.757 12.339 1.00 86.88 107 LEU A C 1
ATOM 791 O O . LEU A 1 107 ? -19.908 8.716 11.975 1.00 86.88 107 LEU A O 1
ATOM 795 N N . LEU A 1 108 ? -21.416 9.026 13.604 1.00 83.50 108 LEU A N 1
ATOM 796 C CA . LEU A 1 108 ? -20.449 9.257 14.682 1.00 83.50 108 LEU A CA 1
ATOM 797 C C . LEU A 1 108 ? -19.575 8.026 14.940 1.00 83.50 108 LEU A C 1
ATOM 799 O O . LEU A 1 108 ? -18.374 8.165 15.161 1.00 83.50 108 LEU A O 1
ATOM 803 N N . ILE A 1 109 ? -20.152 6.825 14.873 1.00 79.12 109 ILE A N 1
ATOM 804 C CA . ILE A 1 109 ? -19.395 5.582 15.039 1.00 79.12 109 ILE A CA 1
ATOM 805 C C . ILE A 1 109 ? -18.487 5.340 13.829 1.00 79.12 109 ILE A C 1
ATOM 807 O O . ILE A 1 109 ? -17.297 5.137 14.014 1.00 79.12 109 ILE A O 1
ATOM 811 N N . ASN A 1 110 ? -18.997 5.396 12.596 1.00 77.81 110 ASN A N 1
ATOM 812 C CA . ASN A 1 110 ? -18.181 5.089 11.415 1.00 77.81 110 ASN A CA 1
ATOM 813 C C . ASN A 1 110 ? -17.165 6.191 11.092 1.00 77.81 110 ASN A C 1
ATOM 815 O O . ASN A 1 110 ? -15.979 5.921 10.919 1.00 77.81 110 ASN A O 1
ATOM 819 N N . VAL A 1 111 ? -17.615 7.442 11.005 1.00 82.81 111 VAL A N 1
ATOM 820 C CA . VAL A 1 111 ? -16.772 8.569 10.582 1.00 82.81 111 VAL A CA 1
ATOM 821 C C . VAL A 1 111 ? -16.009 9.149 11.767 1.00 82.81 111 VAL A C 1
ATOM 823 O O . VAL A 1 111 ? -14.805 9.378 11.669 1.00 82.81 111 VAL A O 1
ATOM 826 N N . GLY A 1 112 ? -16.679 9.361 12.901 1.00 81.62 112 GLY A N 1
ATOM 827 C CA . GLY A 1 112 ? -16.056 9.934 14.096 1.00 81.62 112 GLY A CA 1
ATOM 828 C C . GLY A 1 112 ? -14.967 9.036 14.685 1.00 81.62 112 GLY A C 1
ATOM 829 O O . GLY A 1 112 ? -13.851 9.500 14.900 1.00 81.62 112 GLY A O 1
ATOM 830 N N . VAL A 1 113 ? -15.230 7.738 14.879 1.00 77.69 113 VAL A N 1
ATOM 831 C CA . VAL A 1 113 ? -14.198 6.812 15.391 1.00 77.69 113 VAL A CA 1
ATOM 832 C C . VAL A 1 113 ? -13.093 6.597 14.366 1.00 77.69 113 VAL A C 1
ATOM 834 O O . VAL A 1 113 ? -11.924 6.629 14.739 1.00 77.69 113 VAL A O 1
ATOM 837 N N . GLY A 1 114 ? -13.431 6.424 13.084 1.00 78.00 114 GLY A N 1
ATOM 838 C CA . GLY A 1 114 ? -12.429 6.233 12.033 1.00 78.00 114 GLY A CA 1
ATOM 839 C C . GLY A 1 114 ? -11.448 7.408 11.939 1.00 78.00 114 GLY A C 1
ATOM 840 O O . GLY A 1 114 ? -10.233 7.210 11.873 1.00 78.00 114 GLY A O 1
ATOM 841 N N . THR A 1 115 ? -11.953 8.642 12.014 1.00 82.25 115 THR A N 1
ATOM 842 C CA . THR A 1 115 ? -11.110 9.849 12.021 1.00 82.25 115 THR A CA 1
ATOM 843 C C . THR A 1 115 ? -10.348 10.033 13.332 1.00 82.25 115 THR A C 1
ATOM 845 O O . THR A 1 115 ? -9.170 10.382 13.288 1.00 82.25 115 THR A O 1
ATOM 848 N N . LEU A 1 116 ? -10.959 9.741 14.486 1.00 80.06 116 LEU A N 1
ATOM 849 C CA . LEU A 1 116 ? -10.281 9.758 15.785 1.00 80.06 116 LEU A CA 1
ATOM 850 C C . LEU A 1 116 ? -9.103 8.774 15.804 1.00 80.06 116 LEU A C 1
ATOM 852 O O . LEU A 1 116 ? -7.997 9.145 16.181 1.00 80.06 116 LEU A O 1
ATOM 856 N N . LEU A 1 117 ? -9.322 7.534 15.362 1.00 76.25 117 LEU A N 1
ATOM 857 C CA . LEU A 1 117 ? -8.282 6.509 15.276 1.00 76.25 117 LEU A CA 1
ATOM 858 C C . LEU A 1 117 ? -7.156 6.945 14.333 1.00 76.25 117 LEU A C 1
ATOM 860 O O . LEU A 1 117 ? -5.990 6.860 14.713 1.00 76.25 117 LEU A O 1
ATOM 864 N N . THR A 1 118 ? -7.503 7.522 13.179 1.00 77.69 118 THR A N 1
ATOM 865 C CA . THR A 1 118 ? -6.524 8.110 12.249 1.00 77.69 118 THR A CA 1
ATOM 866 C C . THR A 1 118 ? -5.682 9.199 12.916 1.00 77.69 118 THR A C 1
ATOM 868 O O . THR A 1 118 ? -4.460 9.203 12.784 1.00 77.69 118 THR A O 1
ATOM 871 N N . ALA A 1 119 ? -6.308 10.104 13.676 1.00 77.19 119 ALA A N 1
ATOM 872 C CA . ALA A 1 119 ? -5.611 11.171 14.394 1.00 77.19 119 ALA A CA 1
ATOM 873 C C . ALA A 1 119 ? -4.706 10.646 15.524 1.00 77.19 119 ALA A C 1
ATOM 875 O O . ALA A 1 119 ? -3.674 11.244 15.816 1.00 77.19 119 ALA A O 1
ATOM 876 N N . LEU A 1 120 ? -5.065 9.514 16.133 1.00 75.38 120 LEU A N 1
ATOM 877 C CA . LEU A 1 120 ? -4.265 8.823 17.148 1.00 75.38 120 LEU A CA 1
ATOM 878 C C . LEU A 1 120 ? -3.128 7.975 16.553 1.00 75.38 120 LEU A C 1
ATOM 880 O O . LEU A 1 120 ? -2.425 7.302 17.306 1.00 75.38 120 LEU A O 1
ATOM 884 N N . GLY A 1 121 ? -2.948 8.006 15.229 1.00 70.56 121 GLY A N 1
ATOM 885 C CA . GLY A 1 121 ? -1.885 7.298 14.519 1.00 70.56 121 GLY A CA 1
ATOM 886 C C . GLY A 1 121 ? -2.265 5.909 14.010 1.00 70.56 121 GLY A C 1
ATOM 887 O O . GLY A 1 121 ? -1.426 5.276 13.375 1.00 70.56 121 GLY A O 1
ATOM 888 N N . ALA A 1 122 ? -3.504 5.451 14.227 1.00 73.75 122 ALA A N 1
ATOM 889 C CA . ALA A 1 122 ? -3.991 4.181 13.701 1.00 73.75 122 ALA A CA 1
ATOM 890 C C . ALA A 1 122 ? -4.455 4.345 12.246 1.00 73.75 122 ALA A C 1
ATOM 892 O O . ALA A 1 122 ? -5.394 5.086 11.963 1.00 73.75 122 ALA A O 1
ATOM 893 N N . VAL A 1 123 ? -3.814 3.657 11.299 1.00 72.25 123 VAL A N 1
ATOM 894 C CA . VAL A 1 123 ? -4.173 3.804 9.879 1.00 72.25 123 VAL A CA 1
ATOM 895 C C . VAL A 1 123 ? -5.534 3.149 9.595 1.00 72.25 123 VAL A C 1
ATOM 897 O O . VAL A 1 123 ? -5.692 1.954 9.853 1.00 72.25 123 VAL A O 1
ATOM 900 N N . PRO A 1 124 ? -6.504 3.860 8.989 1.00 54.94 124 PRO A N 1
ATOM 901 C CA . PRO A 1 124 ? -7.870 3.362 8.803 1.00 54.94 124 PRO A CA 1
ATOM 902 C C . PRO A 1 124 ? -8.000 2.188 7.824 1.00 54.94 124 PRO A C 1
ATOM 904 O O . PRO A 1 124 ? -9.052 1.573 7.757 1.00 54.94 124 PRO A O 1
ATOM 907 N N . VAL A 1 125 ? -6.944 1.832 7.087 1.00 57.41 125 VAL A N 1
ATOM 908 C CA . VAL A 1 125 ? -6.919 0.583 6.301 1.00 57.41 125 VAL A CA 1
ATOM 909 C C . VAL A 1 125 ? -6.812 -0.682 7.165 1.00 57.41 125 VAL A C 1
ATOM 911 O O . VAL A 1 125 ? -6.909 -1.778 6.626 1.00 57.41 125 VAL A O 1
ATOM 914 N N . SER A 1 126 ? -6.583 -0.547 8.477 1.00 47.19 126 SER A N 1
ATOM 915 C CA . SER A 1 126 ? -6.413 -1.672 9.411 1.00 47.19 126 SER A CA 1
ATOM 916 C C . SER A 1 126 ? -7.647 -2.005 10.265 1.00 47.19 126 SER A C 1
ATOM 918 O O . SER A 1 126 ? -7.588 -2.960 11.039 1.00 47.19 126 SER A O 1
ATOM 920 N N . ILE A 1 127 ? -8.738 -1.242 10.128 1.00 43.22 127 ILE A N 1
ATOM 921 C CA . ILE A 1 127 ? -10.021 -1.427 10.837 1.00 43.22 127 ILE A CA 1
ATOM 922 C C . ILE A 1 127 ? -11.096 -1.985 9.909 1.00 43.22 127 ILE A C 1
ATOM 924 O O . ILE A 1 127 ? -11.087 -1.622 8.712 1.00 43.22 127 ILE A O 1
#

pLDDT: mean 83.85, std 8.32, range [43.22, 92.5]